Protein AF-A0A2E5VK49-F1 (afdb_monomer)

Nearest PDB structures (foldseek):
  8rxh-assembly1_Sf  TM=2.988E-01  e=4.677E+00  Leishmania major strain Friedlin

Solvent-accessible surface area (backbone atoms only — not comparable to full-atom values): 5159 Å² total; per-residue (Å²): 109,44,82,45,71,47,96,85,68,48,76,43,80,40,54,53,89,78,44,55,75,68,56,37,53,52,58,50,56,73,67,48,72,96,56,63,66,64,63,54,38,46,74,69,53,24,49,72,42,60,50,99,88,66,48,79,78,44,77,44,79,53,80,78,70,76,83,73,82,69,78,77,73,7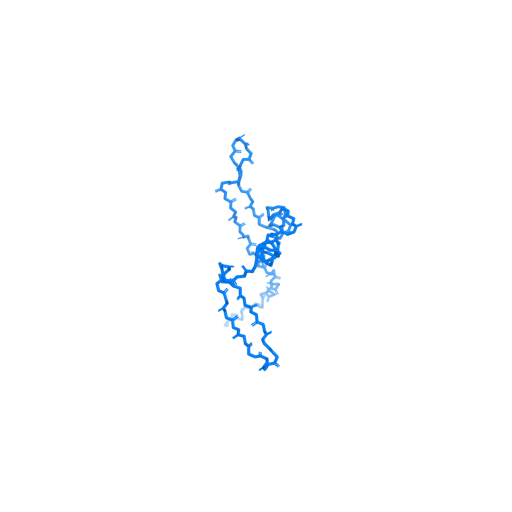8,79,86,77,133

Mean predicted aligned error: 14.66 Å

Structure (mmCIF, N/CA/C/O backbone):
data_AF-A0A2E5VK49-F1
#
_entry.id   AF-A0A2E5VK49-F1
#
loop_
_atom_site.group_PDB
_atom_site.id
_atom_site.type_symbol
_atom_site.label_atom_id
_atom_site.label_alt_id
_atom_site.label_comp_id
_atom_site.label_asym_id
_atom_site.label_entity_id
_atom_site.label_seq_id
_atom_site.pdbx_PDB_ins_code
_atom_site.Cartn_x
_atom_site.Cartn_y
_atom_site.Cartn_z
_atom_site.occupancy
_atom_site.B_iso_or_equiv
_atom_site.auth_seq_id
_atom_site.auth_comp_id
_atom_site.auth_asym_id
_atom_site.auth_atom_id
_atom_site.pdbx_PDB_model_num
ATOM 1 N N . MET A 1 1 ? -0.862 -13.452 -6.094 1.00 81.81 1 MET A N 1
ATOM 2 C CA . MET A 1 1 ? 0.376 -13.793 -6.831 1.00 81.81 1 MET A CA 1
ATOM 3 C C . MET A 1 1 ? 1.554 -13.073 -6.216 1.00 81.81 1 MET A C 1
ATOM 5 O O . MET A 1 1 ? 1.331 -11.965 -5.762 1.00 81.81 1 MET A O 1
ATOM 9 N N . VAL A 1 2 ? 2.755 -13.645 -6.202 1.00 83.50 2 VAL A N 1
ATOM 10 C CA . VAL A 1 2 ? 4.032 -12.955 -5.945 1.00 83.50 2 VAL A CA 1
ATOM 11 C C . VAL A 1 2 ? 4.936 -13.097 -7.161 1.00 83.50 2 VAL A C 1
ATOM 13 O O . VAL A 1 2 ? 4.932 -14.144 -7.803 1.00 83.50 2 VAL A O 1
ATOM 16 N N . THR A 1 3 ? 5.714 -12.064 -7.463 1.00 87.50 3 THR A N 1
ATOM 17 C CA . THR A 1 3 ? 6.694 -12.104 -8.549 1.00 87.50 3 THR A CA 1
ATOM 18 C C . THR A 1 3 ? 8.046 -12.508 -7.978 1.00 87.50 3 THR A C 1
ATOM 20 O O . THR A 1 3 ? 8.579 -11.828 -7.103 1.00 87.50 3 THR A O 1
ATOM 23 N N . LEU A 1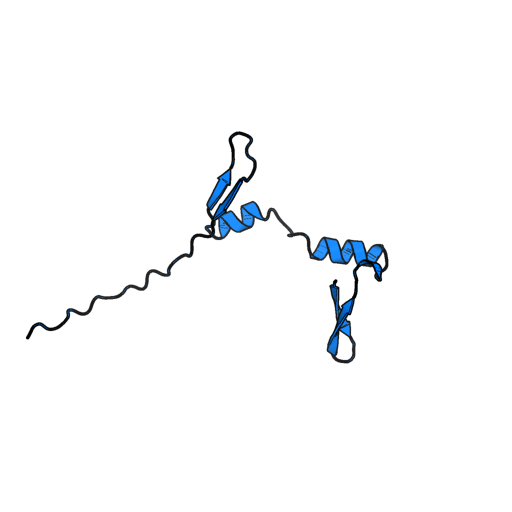 4 ? 8.595 -13.615 -8.467 1.00 82.00 4 LEU A N 1
ATOM 24 C CA . LEU A 1 4 ? 9.929 -14.095 -8.118 1.00 82.00 4 LEU A CA 1
ATOM 25 C C . LEU A 1 4 ? 10.852 -13.934 -9.324 1.00 82.00 4 LEU A C 1
ATOM 27 O O . LEU A 1 4 ? 10.423 -14.113 -10.465 1.00 82.00 4 LEU A O 1
ATOM 31 N N . ARG A 1 5 ? 12.120 -13.608 -9.072 1.00 87.75 5 ARG A N 1
ATOM 32 C CA . ARG A 1 5 ? 13.165 -13.609 -10.098 1.00 87.75 5 ARG A CA 1
ATOM 33 C C . ARG A 1 5 ? 13.943 -14.912 -9.974 1.00 87.75 5 ARG A C 1
ATOM 35 O O . ARG A 1 5 ? 14.471 -15.209 -8.906 1.00 87.75 5 ARG A O 1
ATOM 42 N N . ARG A 1 6 ? 13.952 -15.709 -11.036 1.00 83.06 6 ARG A N 1
ATOM 43 C CA . ARG A 1 6 ? 14.744 -16.940 -11.095 1.00 83.06 6 ARG A CA 1
ATOM 44 C C . ARG A 1 6 ? 16.205 -16.624 -11.422 1.00 83.06 6 ARG A C 1
ATOM 46 O O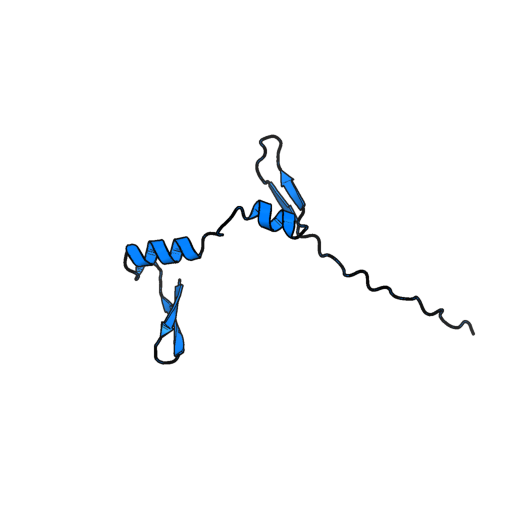 . ARG A 1 6 ? 16.530 -15.506 -11.814 1.00 83.06 6 ARG A O 1
ATOM 53 N N . ALA A 1 7 ? 17.072 -17.624 -11.270 1.00 87.81 7 ALA A N 1
ATOM 54 C CA . ALA A 1 7 ? 18.496 -17.522 -11.589 1.00 87.81 7 ALA A CA 1
ATOM 55 C C . ALA A 1 7 ? 18.760 -17.186 -13.070 1.00 87.81 7 ALA A C 1
ATOM 57 O O . ALA A 1 7 ? 19.738 -16.518 -13.372 1.00 87.81 7 ALA A O 1
ATOM 58 N N . ASP A 1 8 ? 17.850 -17.566 -13.977 1.00 87.75 8 ASP A N 1
ATOM 59 C CA . ASP A 1 8 ? 17.855 -17.185 -15.399 1.00 87.75 8 ASP A CA 1
ATOM 60 C C . ASP A 1 8 ? 17.321 -15.760 -15.648 1.00 87.75 8 ASP A C 1
ATOM 62 O O . ASP A 1 8 ? 16.900 -15.432 -16.752 1.00 87.75 8 ASP A O 1
ATOM 66 N N . GLU A 1 9 ? 17.249 -14.935 -14.601 1.00 85.88 9 GLU A N 1
ATOM 67 C CA . GLU A 1 9 ? 16.725 -13.565 -14.562 1.00 85.88 9 GLU A CA 1
ATOM 68 C C . GLU A 1 9 ? 15.250 -13.379 -14.943 1.00 85.88 9 GLU A C 1
ATOM 70 O O . GLU A 1 9 ? 14.703 -12.284 -14.752 1.00 85.88 9 GLU A O 1
ATOM 75 N N . LYS A 1 10 ? 14.573 -14.432 -15.409 1.00 90.31 10 LYS A N 1
ATOM 76 C CA . LYS A 1 10 ? 13.156 -14.389 -15.766 1.00 90.31 10 LYS A CA 1
ATOM 77 C C . LYS A 1 10 ? 12.289 -14.167 -14.532 1.00 90.31 10 LYS A C 1
ATOM 79 O O . LYS A 1 10 ? 12.507 -14.741 -13.459 1.00 90.31 10 LYS A O 1
ATOM 84 N N . ARG A 1 11 ? 11.267 -13.328 -14.709 1.00 88.81 11 ARG A N 1
ATOM 85 C CA . ARG A 1 11 ? 10.225 -13.088 -13.709 1.00 88.81 11 ARG A CA 1
ATOM 86 C C . ARG A 1 11 ? 9.149 -14.153 -13.843 1.00 88.81 11 ARG A C 1
ATOM 88 O O . ARG A 1 11 ? 8.716 -14.459 -14.949 1.00 88.81 11 ARG A O 1
ATOM 95 N N . VAL A 1 12 ? 8.716 -14.698 -12.716 1.00 88.62 12 VAL A N 1
ATOM 96 C CA . VAL A 1 12 ? 7.667 -15.717 -12.667 1.00 88.62 12 VAL A CA 1
ATOM 97 C C . VAL A 1 12 ? 6.656 -15.323 -11.613 1.00 88.62 12 VAL A C 1
ATOM 99 O O . VAL A 1 12 ? 7.024 -14.920 -10.507 1.00 88.62 12 VAL A O 1
ATOM 102 N N . GLU A 1 13 ? 5.382 -15.446 -11.951 1.00 88.00 13 GLU A N 1
ATOM 103 C CA . GLU A 1 13 ? 4.296 -15.209 -11.014 1.00 88.00 13 GLU A CA 1
ATOM 104 C C . GLU A 1 13 ? 3.897 -16.517 -10.346 1.00 88.00 13 GLU A C 1
ATOM 106 O O . GLU A 1 13 ? 3.519 -17.489 -10.998 1.00 88.00 13 GLU A O 1
ATOM 111 N N . VAL A 1 14 ? 3.990 -16.547 -9.020 1.00 85.50 14 VAL A N 1
ATOM 112 C CA . VAL A 1 14 ? 3.646 -17.721 -8.224 1.00 85.50 14 VAL A CA 1
ATOM 113 C C . VAL A 1 14 ? 2.425 -17.401 -7.360 1.00 85.50 14 VAL A C 1
ATOM 115 O O . VAL A 1 14 ? 2.402 -16.378 -6.664 1.00 85.50 14 VAL A O 1
ATOM 118 N N . PRO A 1 15 ? 1.380 -18.247 -7.366 1.00 87.00 15 PRO A N 1
ATOM 119 C CA . PRO A 1 15 ? 0.276 -18.123 -6.423 1.00 87.00 15 PRO A CA 1
ATOM 120 C C . PRO A 1 15 ? 0.775 -18.191 -4.979 1.00 87.00 15 PRO A C 1
ATOM 122 O O . PRO A 1 15 ? 1.562 -19.069 -4.636 1.00 87.00 15 PRO A O 1
ATOM 125 N N . LEU A 1 16 ? 0.276 -17.306 -4.107 1.00 83.31 16 LEU A N 1
ATOM 126 C CA . LEU A 1 16 ? 0.649 -17.298 -2.683 1.00 83.31 16 LEU A CA 1
ATOM 127 C C . LEU A 1 16 ? 0.374 -18.658 -2.022 1.00 83.31 16 LEU A C 1
ATOM 129 O O . LEU A 1 16 ? 1.192 -19.127 -1.241 1.00 83.31 16 LEU A O 1
ATOM 133 N N . ALA A 1 17 ? -0.718 -19.328 -2.410 1.00 84.94 17 ALA A N 1
ATOM 134 C CA . ALA A 1 17 ? -1.091 -20.656 -1.921 1.00 84.94 17 ALA A CA 1
ATOM 135 C C . ALA A 1 17 ? -0.033 -21.745 -2.189 1.00 84.94 17 ALA A C 1
ATOM 137 O O . ALA A 1 17 ? -0.006 -22.747 -1.485 1.00 84.94 17 ALA A O 1
ATOM 138 N N . ARG A 1 18 ? 0.848 -21.547 -3.182 1.00 87.06 18 ARG A N 1
ATOM 139 C CA . ARG A 1 18 ? 1.948 -22.472 -3.502 1.00 87.06 18 ARG A CA 1
ATOM 140 C C . ARG A 1 18 ? 3.218 -22.226 -2.681 1.00 87.06 18 ARG A C 1
ATOM 142 O O . ARG A 1 18 ? 4.152 -23.014 -2.776 1.00 87.06 18 ARG A O 1
ATOM 149 N N . LEU A 1 19 ? 3.279 -21.148 -1.899 1.00 83.50 19 LEU A N 1
ATOM 150 C CA . LEU A 1 19 ? 4.393 -20.875 -0.990 1.00 83.50 19 LEU A CA 1
ATOM 151 C C . LEU A 1 19 ? 4.211 -21.615 0.341 1.00 83.50 19 LEU A C 1
ATOM 153 O O . LEU A 1 19 ? 3.087 -21.871 0.768 1.00 83.50 19 LEU A O 1
ATOM 157 N N . SER A 1 20 ? 5.314 -21.884 1.043 1.00 87.19 20 SER A N 1
ATOM 158 C CA . SER A 1 20 ? 5.272 -22.362 2.430 1.00 87.19 20 SER A CA 1
ATOM 159 C C . SER A 1 20 ? 4.629 -21.319 3.354 1.00 87.19 20 SER A C 1
ATOM 161 O O . SER A 1 20 ? 4.705 -20.118 3.094 1.00 87.19 20 SER A O 1
ATOM 163 N N . LYS A 1 21 ? 4.031 -21.745 4.475 1.00 85.56 21 LYS A N 1
ATOM 164 C CA . LYS A 1 21 ? 3.361 -20.828 5.421 1.00 85.56 21 LYS A CA 1
ATOM 165 C C . LYS A 1 21 ? 4.274 -19.701 5.936 1.00 85.56 21 LYS A C 1
ATOM 167 O O . LYS A 1 21 ? 3.797 -18.586 6.134 1.00 85.56 21 LYS A O 1
ATOM 172 N N . GLY A 1 22 ? 5.569 -19.968 6.131 1.00 83.38 22 GLY A N 1
ATOM 173 C CA . GLY A 1 22 ? 6.555 -18.946 6.511 1.00 83.38 22 GLY A CA 1
ATOM 174 C C . GLY A 1 22 ? 6.734 -17.888 5.4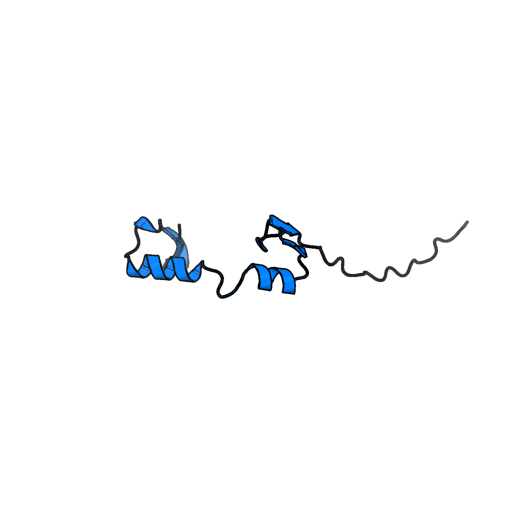20 1.00 83.38 22 GLY A C 1
ATOM 175 O O . GLY A 1 22 ? 6.562 -16.697 5.671 1.00 83.38 22 GLY A O 1
ATOM 176 N N . ASN A 1 23 ? 6.940 -18.334 4.180 1.00 83.31 23 ASN A N 1
ATOM 177 C CA . ASN A 1 23 ? 7.131 -17.448 3.032 1.00 83.31 23 ASN A CA 1
ATOM 178 C C . ASN A 1 23 ? 5.844 -16.694 2.659 1.00 83.31 23 ASN A C 1
ATOM 180 O O . ASN A 1 23 ? 5.909 -15.570 2.170 1.00 83.31 23 ASN A O 1
ATOM 184 N N . GLN A 1 24 ? 4.666 -17.277 2.910 1.00 84.06 24 GLN A N 1
ATOM 185 C CA . GLN A 1 24 ? 3.379 -16.590 2.760 1.00 84.06 24 GLN A CA 1
ATOM 186 C C . GLN A 1 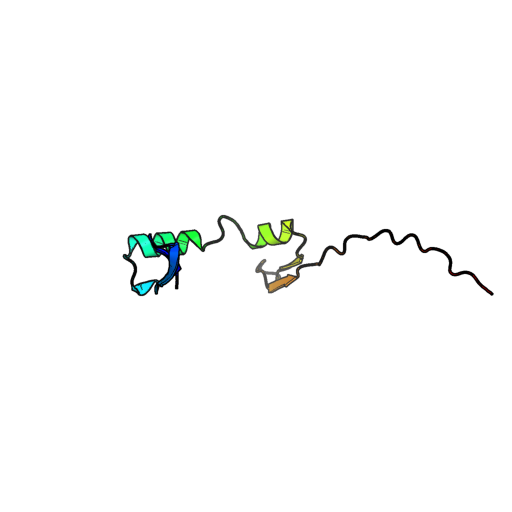24 ? 3.266 -15.402 3.716 1.00 84.06 24 GLN A C 1
ATOM 188 O O . GLN A 1 24 ? 2.931 -14.303 3.277 1.00 84.06 24 GLN A O 1
ATOM 193 N N . LYS A 1 25 ? 3.564 -15.606 5.007 1.00 82.44 25 LYS A N 1
ATOM 194 C CA . LYS A 1 25 ? 3.535 -14.533 6.011 1.00 82.44 25 LYS A CA 1
ATOM 195 C C . LYS A 1 25 ? 4.513 -13.421 5.659 1.00 82.44 25 LYS A C 1
ATOM 197 O O . LYS A 1 25 ? 4.142 -12.256 5.710 1.00 82.44 25 LYS A O 1
ATOM 202 N N . GLU A 1 26 ? 5.724 -13.775 5.243 1.00 82.88 26 GLU A N 1
ATOM 203 C CA . GLU A 1 26 ? 6.728 -12.791 4.843 1.00 82.88 26 GLU A CA 1
ATOM 204 C C . GLU A 1 26 ? 6.304 -12.012 3.587 1.00 82.88 26 GLU A C 1
ATOM 206 O O . GLU A 1 26 ? 6.395 -10.785 3.546 1.00 82.88 26 GLU A O 1
ATOM 211 N N . ALA A 1 27 ? 5.770 -12.701 2.575 1.00 82.12 27 ALA A N 1
ATOM 212 C CA . ALA A 1 27 ? 5.256 -12.062 1.368 1.00 82.12 27 ALA A CA 1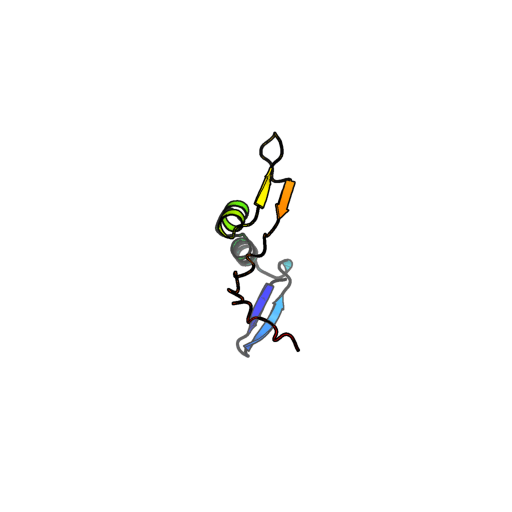
ATOM 213 C C . ALA A 1 27 ? 4.075 -11.121 1.653 1.00 82.12 27 ALA A C 1
ATOM 215 O O . ALA A 1 27 ? 3.949 -10.084 1.000 1.00 82.12 27 ALA A O 1
ATOM 216 N N . LEU A 1 28 ? 3.216 -11.466 2.614 1.00 81.38 28 LEU A N 1
ATOM 217 C CA . LEU A 1 28 ? 2.116 -10.613 3.064 1.00 81.38 28 LEU A CA 1
ATOM 218 C C . LEU A 1 28 ? 2.624 -9.416 3.876 1.00 81.38 28 LEU A C 1
ATOM 220 O O . LEU A 1 28 ? 2.209 -8.293 3.608 1.00 81.38 28 LEU A O 1
ATOM 224 N N . ALA A 1 29 ? 3.570 -9.625 4.792 1.00 78.88 29 ALA A N 1
ATOM 225 C CA . ALA A 1 29 ? 4.184 -8.552 5.574 1.00 78.88 29 ALA A CA 1
ATOM 226 C C . ALA A 1 29 ? 4.887 -7.519 4.678 1.00 78.88 29 ALA A C 1
ATOM 228 O O . ALA A 1 29 ? 4.773 -6.321 4.906 1.00 78.88 29 ALA A O 1
ATOM 229 N N . ARG A 1 30 ? 5.546 -7.961 3.597 1.00 76.19 30 ARG A N 1
ATOM 230 C CA . ARG A 1 30 ? 6.163 -7.067 2.598 1.00 76.19 30 ARG A CA 1
ATOM 231 C C . ARG A 1 30 ? 5.151 -6.224 1.811 1.00 76.19 30 ARG A C 1
ATOM 233 O O . ARG A 1 30 ? 5.541 -5.213 1.237 1.00 76.19 30 ARG A O 1
ATOM 240 N N . ARG A 1 31 ? 3.886 -6.650 1.735 1.00 73.62 31 ARG A N 1
ATOM 241 C CA . ARG A 1 31 ? 2.801 -5.910 1.062 1.00 73.62 31 ARG A CA 1
ATOM 242 C C . ARG A 1 31 ? 2.089 -4.938 1.980 1.00 73.62 31 ARG A C 1
ATOM 244 O O . ARG A 1 31 ? 1.452 -4.016 1.480 1.00 73.62 31 ARG A O 1
ATOM 251 N N . GLN A 1 32 ? 2.147 -5.169 3.287 1.00 73.50 32 GLN A N 1
ATOM 252 C CA . GLN A 1 32 ? 1.568 -4.233 4.228 1.00 73.50 32 GLN A CA 1
ATOM 253 C C . GLN A 1 32 ? 2.386 -2.938 4.206 1.00 73.50 32 GLN A C 1
ATOM 255 O O . GLN A 1 32 ? 3.621 -2.986 4.245 1.00 73.50 32 GLN A O 1
ATOM 260 N N . PRO A 1 33 ? 1.725 -1.775 4.111 1.00 69.25 33 PRO A N 1
ATOM 261 C CA . PRO A 1 33 ? 2.414 -0.509 4.265 1.00 69.25 33 PRO A CA 1
ATOM 262 C C . PRO A 1 33 ? 3.090 -0.479 5.643 1.00 69.25 33 PRO A C 1
ATOM 264 O O . PRO A 1 33 ? 2.482 -0.812 6.656 1.00 69.25 33 PRO A O 1
ATOM 267 N N . LYS A 1 34 ? 4.374 -0.100 5.674 1.00 72.62 34 LYS A N 1
ATOM 268 C CA . LYS A 1 34 ? 5.214 -0.092 6.891 1.00 72.62 34 LYS A CA 1
ATOM 269 C C . LYS A 1 34 ? 4.817 0.981 7.920 1.00 72.62 34 LYS A C 1
ATOM 271 O O . LYS A 1 34 ? 5.495 1.136 8.929 1.00 72.62 34 LYS A O 1
ATOM 276 N N . GLY A 1 35 ? 3.766 1.746 7.652 1.00 73.62 35 GLY A N 1
ATOM 277 C CA . GLY A 1 35 ? 3.264 2.829 8.487 1.00 73.62 35 GLY A CA 1
ATOM 278 C C . GLY A 1 35 ? 1.820 3.147 8.122 1.00 73.62 35 GLY A C 1
ATOM 279 O O . GLY A 1 35 ? 1.268 2.527 7.212 1.00 73.62 35 GLY A O 1
ATOM 280 N N . ASP A 1 36 ? 1.222 4.107 8.825 1.00 81.12 36 ASP A N 1
ATOM 281 C CA . ASP A 1 36 ? -0.158 4.513 8.569 1.00 81.12 36 ASP A CA 1
ATOM 282 C C . ASP A 1 36 ? -0.284 5.089 7.141 1.00 81.12 36 ASP A C 1
ATOM 284 O O . ASP A 1 36 ? 0.295 6.145 6.846 1.00 81.12 36 ASP A O 1
ATOM 288 N N . PRO A 1 37 ? -1.004 4.401 6.232 1.00 77.62 37 PRO A N 1
ATOM 289 C CA . PRO A 1 37 ? -1.166 4.859 4.859 1.00 77.62 37 PRO A CA 1
ATOM 290 C C . PRO A 1 37 ? -1.876 6.214 4.792 1.00 77.62 37 PRO A C 1
ATOM 292 O O . PRO A 1 37 ? -1.590 6.995 3.889 1.00 77.62 37 PRO A O 1
ATOM 295 N N . ILE A 1 38 ? -2.747 6.532 5.753 1.00 82.44 38 ILE A N 1
ATOM 296 C CA . ILE A 1 38 ? -3.470 7.805 5.808 1.00 82.44 38 ILE A CA 1
ATOM 297 C C . ILE A 1 38 ? -2.511 8.936 6.163 1.00 82.44 38 ILE A C 1
ATOM 299 O O . ILE A 1 38 ? -2.455 9.930 5.443 1.00 82.44 38 ILE A O 1
ATOM 303 N N . ALA A 1 39 ? -1.680 8.749 7.188 1.00 80.50 39 ALA A N 1
ATOM 304 C CA . ALA A 1 39 ? -0.652 9.723 7.549 1.00 80.50 39 ALA A CA 1
ATOM 305 C C . ALA A 1 39 ? 0.365 9.943 6.412 1.00 80.50 39 ALA A C 1
ATOM 307 O O . ALA A 1 39 ? 0.855 11.055 6.205 1.00 80.50 39 ALA A O 1
ATOM 308 N N . ALA A 1 40 ? 0.691 8.893 5.649 1.00 80.25 40 ALA A N 1
ATOM 309 C CA . ALA A 1 40 ? 1.538 9.019 4.465 1.00 80.25 40 ALA A CA 1
ATOM 310 C C . ALA A 1 40 ? 0.863 9.862 3.369 1.00 80.25 40 ALA A C 1
ATOM 312 O O . ALA A 1 40 ? 1.509 10.727 2.779 1.00 80.25 40 ALA A O 1
ATOM 313 N N . LEU A 1 41 ? -0.435 9.659 3.134 1.00 81.81 41 LEU A N 1
ATOM 314 C CA . LEU A 1 41 ? -1.216 10.426 2.164 1.00 81.81 41 LEU A CA 1
ATOM 315 C C . LEU A 1 41 ? -1.362 11.899 2.583 1.00 81.81 41 LEU A C 1
ATOM 317 O O . LEU A 1 41 ? -1.148 12.786 1.755 1.00 81.81 41 LEU A O 1
ATOM 321 N N . GLU A 1 42 ? -1.617 12.180 3.862 1.00 81.12 42 GLU A N 1
ATOM 322 C CA . GLU A 1 42 ? -1.658 13.550 4.400 1.00 81.12 42 GLU A CA 1
ATOM 323 C C . GLU A 1 42 ? -0.326 14.286 4.175 1.00 81.12 42 GLU A C 1
ATOM 325 O O . GLU A 1 42 ? -0.322 15.427 3.714 1.00 81.12 42 GLU A O 1
ATOM 330 N N . LYS A 1 43 ? 0.818 13.615 4.388 1.00 81.81 43 LYS A N 1
ATOM 331 C CA . LYS A 1 43 ? 2.154 14.181 4.104 1.00 81.81 43 LYS A CA 1
ATOM 332 C C . LYS A 1 43 ? 2.378 14.508 2.629 1.00 81.81 43 LYS A C 1
ATOM 334 O O . LYS A 1 43 ? 3.113 15.44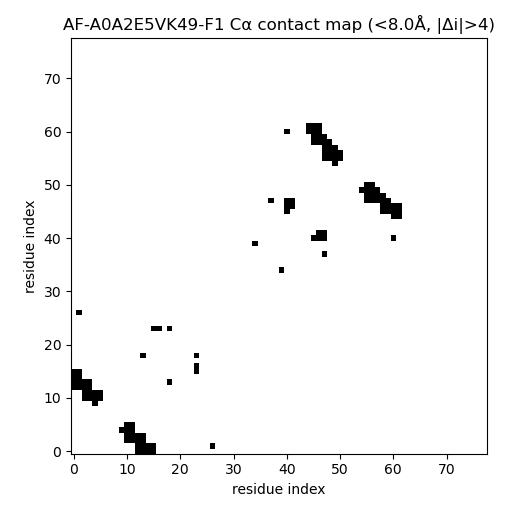1 2.325 1.00 81.81 43 LYS A O 1
ATOM 339 N N . THR A 1 44 ? 1.761 13.758 1.716 1.00 77.69 44 THR A N 1
ATOM 340 C CA . THR A 1 44 ? 1.832 14.036 0.270 1.00 77.69 44 THR A CA 1
ATOM 341 C C . THR A 1 44 ? 0.901 15.165 -0.183 1.00 77.69 44 THR A C 1
ATOM 343 O O . THR A 1 44 ? 0.854 15.471 -1.370 1.00 77.69 44 THR A O 1
ATOM 346 N N . GLY A 1 45 ? 0.160 15.793 0.738 1.00 75.94 45 GLY A N 1
ATOM 347 C CA . GLY A 1 45 ? -0.802 16.850 0.421 1.00 75.94 45 GLY A CA 1
ATOM 348 C C . GLY A 1 45 ? -2.177 16.328 -0.002 1.00 75.94 45 GLY A C 1
ATOM 349 O O . GLY A 1 45 ? -3.004 17.096 -0.497 1.00 75.94 45 GLY A O 1
ATOM 350 N N . ALA A 1 46 ? -2.455 15.034 0.191 1.00 84.75 46 ALA A N 1
ATOM 351 C CA . ALA A 1 46 ? -3.798 14.510 0.003 1.00 84.75 46 ALA A CA 1
ATOM 352 C C . ALA A 1 46 ? -4.715 15.010 1.129 1.00 84.75 46 ALA A C 1
ATOM 354 O O . ALA A 1 46 ? -4.353 14.997 2.305 1.00 84.75 46 ALA A O 1
ATOM 355 N N . ARG A 1 47 ? -5.936 15.417 0.776 1.00 85.50 47 ARG A N 1
ATOM 356 C CA . ARG A 1 47 ? -6.984 15.708 1.757 1.00 85.50 47 ARG A CA 1
ATOM 357 C C . ARG A 1 47 ? -7.702 14.425 2.140 1.00 85.50 47 ARG A C 1
ATOM 359 O O . ARG A 1 47 ? -8.260 13.747 1.278 1.00 85.50 47 ARG A O 1
ATOM 366 N N . VAL A 1 48 ? -7.731 14.142 3.434 1.00 86.69 48 VAL A N 1
ATOM 367 C CA . VAL A 1 48 ? -8.461 13.019 4.025 1.00 86.69 48 VAL A CA 1
ATOM 3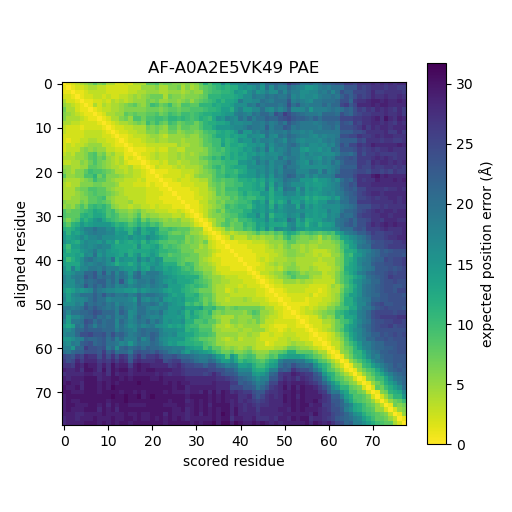68 C C . VAL A 1 48 ? -9.769 13.551 4.606 1.00 86.69 48 VAL A C 1
ATOM 370 O O . VAL A 1 48 ? -9.762 14.479 5.409 1.00 86.69 48 VAL A O 1
ATOM 373 N N . GLN A 1 49 ? -10.896 12.990 4.178 1.00 88.00 49 GLN A N 1
ATOM 374 C CA . GLN A 1 49 ? -12.205 13.249 4.772 1.00 88.00 49 GLN A CA 1
ATOM 375 C C . GLN A 1 49 ? -12.486 12.194 5.838 1.00 88.00 49 GLN A C 1
ATOM 377 O O . GLN A 1 49 ? -12.352 10.995 5.575 1.00 88.00 49 GLN A O 1
ATOM 382 N N . ARG A 1 50 ? -12.886 12.649 7.027 1.00 91.50 50 ARG A N 1
ATOM 383 C CA . ARG A 1 50 ? -13.283 11.800 8.153 1.00 91.50 50 ARG A CA 1
ATOM 384 C C . ARG A 1 50 ? -14.748 12.056 8.518 1.00 91.50 50 ARG A C 1
ATOM 386 O O . ARG A 1 50 ? -15.207 13.187 8.367 1.00 91.50 50 ARG A O 1
ATOM 393 N N . ASN A 1 51 ? -15.467 11.026 8.958 1.00 91.19 51 ASN A N 1
ATOM 394 C CA . ASN A 1 51 ? -16.809 11.172 9.536 1.00 91.19 51 ASN A CA 1
ATOM 395 C C . ASN A 1 51 ? -16.739 11.614 11.013 1.00 91.19 51 ASN A C 1
ATOM 397 O O . ASN A 1 51 ? -15.655 11.807 11.567 1.00 91.19 51 ASN A O 1
ATOM 401 N N . GLU A 1 52 ? -17.898 11.776 11.654 1.00 88.75 52 GLU A N 1
ATOM 402 C CA . GLU A 1 52 ? -18.013 12.201 13.060 1.00 88.75 52 GLU A CA 1
ATOM 403 C C . GLU A 1 52 ? -17.401 11.191 14.045 1.00 88.75 52 GLU A C 1
ATOM 405 O O . GLU A 1 52 ? -16.971 11.559 15.135 1.00 88.75 52 GLU A O 1
ATOM 410 N N . GLN A 1 53 ? -17.308 9.924 13.642 1.00 89.19 53 GLN A N 1
ATOM 411 C CA . GLN A 1 53 ? -16.687 8.832 14.388 1.00 89.19 53 GLN A CA 1
ATOM 412 C C . GLN A 1 53 ? -15.159 8.773 14.192 1.00 89.19 53 GLN A C 1
ATOM 414 O O . GLN A 1 53 ? -14.488 7.948 14.809 1.00 89.19 53 GLN A O 1
ATOM 419 N N . GLY A 1 54 ? -14.593 9.646 13.349 1.00 82.94 54 GLY A N 1
ATOM 420 C CA . GLY A 1 54 ? -13.161 9.702 13.047 1.00 82.94 54 GLY A CA 1
ATOM 421 C C . GLY A 1 54 ? -12.689 8.706 11.983 1.00 82.94 54 GLY A C 1
ATOM 422 O O . GLY A 1 54 ? -11.489 8.628 11.714 1.00 82.94 54 GLY A O 1
ATOM 423 N N . GLU A 1 55 ? -13.597 7.971 11.342 1.00 84.44 55 GLU A N 1
ATOM 424 C CA . GLU A 1 55 ? -13.276 7.019 10.280 1.00 84.44 55 GLU A CA 1
ATOM 425 C C . GLU A 1 55 ? -13.042 7.737 8.950 1.00 84.44 55 GLU A C 1
ATOM 427 O O . GLU A 1 55 ? -13.730 8.699 8.604 1.00 84.44 55 GLU A O 1
ATOM 432 N N . VAL A 1 56 ? -12.075 7.251 8.171 1.00 84.75 56 VAL A N 1
ATOM 433 C CA . VAL A 1 56 ? -11.756 7.819 6.859 1.00 84.75 56 VAL A CA 1
ATOM 434 C C . VAL A 1 56 ? -12.809 7.397 5.837 1.00 84.75 56 VAL A C 1
ATOM 436 O O . VAL A 1 56 ? -12.885 6.231 5.461 1.00 84.75 56 VAL A O 1
ATOM 439 N N . VAL A 1 57 ? -13.575 8.369 5.345 1.00 88.44 57 VAL A N 1
ATOM 440 C CA . VAL A 1 57 ? -14.638 8.172 4.344 1.00 88.44 57 VAL A CA 1
ATOM 441 C C . VAL A 1 57 ? -14.223 8.598 2.936 1.00 88.44 57 VAL A C 1
ATOM 443 O O . VAL A 1 57 ? -14.904 8.284 1.963 1.00 88.44 57 VAL A O 1
ATOM 446 N N . GLY A 1 58 ? -13.086 9.284 2.794 1.00 85.50 58 GLY A N 1
ATOM 447 C CA . GLY A 1 58 ? -12.557 9.652 1.485 1.00 85.50 58 GLY A CA 1
ATOM 448 C C . GLY A 1 58 ? -11.120 10.154 1.529 1.00 85.50 58 GLY A C 1
ATOM 449 O O . GLY A 1 58 ? -10.681 10.755 2.506 1.00 85.50 58 GLY A O 1
ATOM 450 N N . VAL A 1 59 ? -10.388 9.940 0.436 1.00 85.62 59 VAL A N 1
ATOM 451 C CA . VAL A 1 59 ? -9.049 10.500 0.217 1.00 85.62 59 VAL A CA 1
ATOM 452 C C . VAL A 1 59 ? -9.030 11.163 -1.152 1.00 85.62 59 VAL A C 1
ATOM 454 O O . VAL A 1 59 ? -9.342 10.529 -2.159 1.00 85.62 59 VAL A O 1
ATOM 457 N N . ARG A 1 60 ? -8.637 12.436 -1.202 1.00 84.12 60 ARG A N 1
ATOM 458 C CA . ARG A 1 60 ? -8.470 13.188 -2.445 1.00 84.12 60 ARG A CA 1
ATOM 459 C C . ARG A 1 60 ? -7.033 13.670 -2.575 1.00 84.12 60 ARG A C 1
ATOM 461 O O . ARG A 1 60 ? -6.605 14.552 -1.835 1.00 84.12 60 ARG A O 1
ATOM 468 N N . LEU A 1 61 ? -6.307 13.116 -3.541 1.00 78.62 61 LEU A N 1
ATOM 469 C CA . LEU A 1 61 ? -5.015 13.650 -3.967 1.00 78.62 61 LEU A CA 1
ATOM 470 C C . LEU A 1 61 ? -5.252 15.011 -4.624 1.00 78.62 61 LEU A C 1
ATOM 472 O O . LEU A 1 61 ? -5.999 15.108 -5.599 1.00 78.62 61 LEU A O 1
ATOM 476 N N . ILE A 1 62 ? -4.655 16.061 -4.067 1.00 74.19 62 ILE A N 1
ATOM 477 C CA . ILE A 1 62 ? -4.625 17.368 -4.714 1.00 74.19 62 ILE A CA 1
ATOM 478 C C . ILE A 1 62 ? -3.360 17.369 -5.566 1.00 74.19 62 ILE A C 1
ATOM 480 O O . ILE A 1 62 ? -2.272 17.334 -4.991 1.00 74.19 62 ILE A O 1
ATOM 484 N N . PRO A 1 63 ? -3.456 17.366 -6.906 1.00 64.69 63 PRO A N 1
ATOM 485 C CA . PRO A 1 63 ? -2.279 17.585 -7.722 1.00 64.69 63 PRO A CA 1
ATOM 486 C C . PRO A 1 63 ? -1.724 18.963 -7.361 1.00 64.69 63 PRO A C 1
ATOM 488 O O . PRO A 1 63 ? -2.383 19.983 -7.569 1.00 64.69 63 PRO A O 1
ATOM 491 N N . THR A 1 64 ? -0.524 18.995 -6.788 1.00 58.22 64 THR A N 1
ATOM 492 C CA . THR A 1 64 ? 0.301 20.196 -6.773 1.00 58.22 64 THR A CA 1
ATOM 493 C C . THR A 1 64 ? 0.613 20.502 -8.226 1.00 58.22 64 THR A C 1
ATOM 495 O O . THR A 1 64 ? 1.519 19.926 -8.821 1.00 58.22 64 THR A O 1
ATOM 498 N N . VAL A 1 65 ? -0.190 21.370 -8.839 1.00 57.97 65 VAL A N 1
ATOM 499 C CA . VAL A 1 65 ? 0.225 22.034 -10.069 1.00 57.97 65 VAL A CA 1
ATOM 500 C C . VAL A 1 65 ? 1.502 22.779 -9.676 1.00 57.97 65 VAL A C 1
ATOM 502 O O . VAL A 1 65 ? 1.427 23.608 -8.763 1.00 57.97 65 VAL A O 1
ATOM 505 N N . PRO A 1 66 ? 2.684 22.475 -10.244 1.00 46.09 66 PRO A N 1
ATOM 506 C CA . PRO A 1 66 ? 3.797 23.388 -10.079 1.00 46.09 66 PRO A CA 1
ATOM 507 C C . PRO A 1 66 ? 3.297 24.725 -10.617 1.00 46.09 66 PRO A C 1
ATOM 509 O O . PRO A 1 66 ? 2.769 24.784 -11.728 1.00 46.09 66 PRO A O 1
ATOM 512 N N . ALA A 1 67 ? 3.373 25.776 -9.806 1.00 51.16 67 ALA A N 1
ATOM 513 C CA . ALA A 1 67 ? 3.154 27.120 -10.299 1.00 51.16 67 ALA A CA 1
ATOM 514 C C . ALA A 1 67 ? 4.257 27.384 -11.330 1.00 51.16 67 ALA A C 1
ATOM 516 O O . ALA A 1 67 ? 5.361 27.789 -10.989 1.00 51.16 67 ALA A O 1
ATOM 517 N N . THR A 1 68 ? 4.003 27.055 -12.594 1.00 43.56 68 THR A N 1
ATOM 518 C CA . THR A 1 68 ? 4.763 27.619 -13.697 1.00 43.56 68 THR A CA 1
ATOM 519 C C . THR A 1 68 ? 4.424 29.096 -13.683 1.00 43.56 68 THR A C 1
ATOM 521 O O . THR A 1 68 ? 3.339 29.482 -14.126 1.00 43.56 68 THR A O 1
ATOM 524 N N . ASP A 1 69 ? 5.338 29.892 -13.125 1.00 46.09 69 ASP A N 1
ATOM 525 C CA . ASP A 1 69 ? 5.503 31.314 -13.403 1.00 46.09 69 ASP A CA 1
ATOM 526 C C . ASP A 1 69 ? 5.508 31.495 -14.921 1.00 46.09 69 ASP A C 1
ATOM 528 O O . ASP A 1 69 ? 6.538 31.484 -15.595 1.00 46.09 69 ASP A O 1
ATOM 532 N N . THR A 1 70 ? 4.316 31.603 -15.493 1.00 46.34 70 THR A N 1
ATOM 533 C CA . THR A 1 70 ? 4.162 32.052 -16.861 1.00 46.34 70 THR A CA 1
ATOM 534 C C . THR A 1 70 ? 4.206 33.558 -16.735 1.00 46.34 70 THR A C 1
ATOM 536 O O . THR A 1 70 ? 3.199 34.207 -16.464 1.00 46.34 70 THR A O 1
ATOM 539 N N . THR A 1 71 ? 5.417 34.106 -16.851 1.00 46.91 71 THR A N 1
ATOM 540 C CA . THR A 1 71 ? 5.597 35.489 -17.283 1.00 46.91 71 THR A CA 1
ATOM 541 C C . THR A 1 71 ? 4.782 35.625 -18.563 1.00 46.91 71 THR A C 1
ATOM 543 O O . THR A 1 71 ? 5.188 35.142 -19.619 1.00 46.91 71 THR A O 1
ATOM 546 N N . SER A 1 72 ? 3.577 36.186 -18.444 1.00 44.19 72 SER A N 1
ATOM 547 C CA . SER A 1 72 ? 2.755 36.575 -19.581 1.00 44.19 72 SER A CA 1
ATOM 548 C C . SER A 1 72 ? 3.539 37.624 -20.350 1.00 44.19 72 SER A C 1
ATOM 550 O O . SER A 1 72 ? 3.529 38.805 -20.008 1.00 44.19 72 SER A O 1
ATOM 552 N N . GLY A 1 73 ? 4.257 37.172 -21.376 1.00 43.94 73 GLY A N 1
ATOM 553 C CA . GLY A 1 73 ? 4.683 38.029 -22.463 1.00 43.94 73 GLY A CA 1
ATOM 554 C C . GLY A 1 73 ? 3.437 38.681 -23.047 1.00 43.94 73 GLY A C 1
ATOM 555 O O . GLY A 1 73 ? 2.511 37.994 -23.480 1.00 43.94 73 GLY A O 1
ATOM 556 N N . SER A 1 74 ? 3.406 40.008 -22.992 1.00 47.56 74 SER A N 1
ATOM 557 C CA . SER A 1 74 ? 2.406 40.837 -23.651 1.00 47.56 74 SER A CA 1
ATOM 558 C C . SER A 1 74 ? 2.219 40.384 -25.103 1.00 47.56 74 SER A C 1
ATOM 560 O O . SER A 1 74 ? 3.207 40.331 -25.841 1.00 47.56 74 SER A O 1
ATOM 562 N N . PRO A 1 75 ? 0.994 40.086 -25.563 1.00 46.22 75 PRO A N 1
ATOM 563 C CA . PRO A 1 75 ? 0.750 39.984 -26.988 1.00 46.22 75 PRO A CA 1
ATOM 564 C C . PRO A 1 75 ? 0.833 41.389 -27.597 1.00 46.22 75 PRO A C 1
ATOM 566 O O . PRO A 1 75 ? 0.165 42.324 -27.150 1.00 46.22 75 PRO A O 1
ATOM 569 N N . ALA A 1 76 ? 1.691 41.527 -28.607 1.00 45.19 76 ALA A N 1
ATOM 570 C CA . ALA A 1 76 ? 1.753 42.695 -29.470 1.00 45.19 76 ALA A CA 1
ATOM 571 C C . ALA A 1 76 ? 0.353 43.005 -30.026 1.00 45.19 76 ALA A C 1
ATOM 573 O O . ALA A 1 76 ? -0.316 42.127 -30.572 1.00 45.19 76 ALA A O 1
ATOM 574 N N . THR A 1 77 ? -0.082 44.252 -29.868 1.00 45.28 77 THR A N 1
ATOM 575 C CA . THR A 1 77 ? -1.243 44.802 -30.572 1.00 45.28 77 THR A CA 1
ATOM 576 C C . THR A 1 77 ? -0.721 45.514 -31.819 1.00 45.28 77 THR A C 1
ATOM 578 O O . THR A 1 77 ? 0.179 46.341 -31.696 1.00 45.28 77 THR A O 1
ATOM 581 N N . ILE A 1 78 ? -1.246 45.070 -32.968 1.00 48.66 78 ILE A N 1
ATOM 582 C CA . ILE A 1 78 ? -1.293 45.671 -34.320 1.00 48.66 78 ILE A CA 1
ATOM 583 C C . ILE A 1 78 ? -0.817 47.118 -34.463 1.00 48.66 78 ILE A C 1
ATOM 585 O O . ILE A 1 78 ? -1.335 47.988 -33.731 1.00 48.66 78 ILE A O 1
#

Sequence (78 aa):
MVTLRRADEKRVEVPLARLSKGNQKEALARRQPKGDPIAALEKTGARVQRNEQGEVVGVRLIPTVPATDTTSGSPATI

Radius 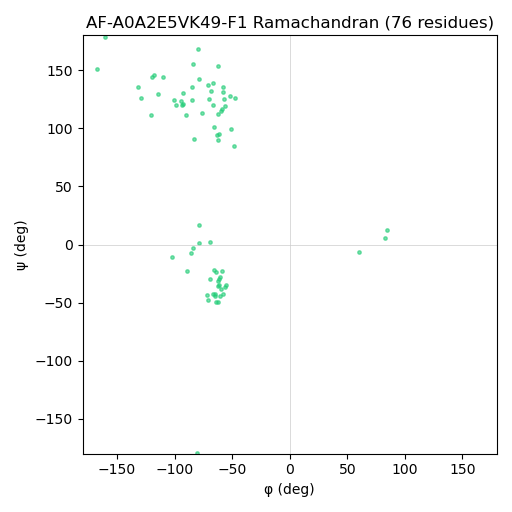of gyration: 23.27 Å; Cα contacts (8 Å, |Δi|>4): 59; chains: 1; bounding box: 36×68×49 Å

pLDDT: mean 76.16, std 14.77, range [43.56, 91.5]

Foldseek 3Di:
DDWDQDPVRDTDDDDLVPDDPVVSVVRVVVVDDPDDVVVVLVVQVWDFDADPVRHTPDIGDDPPPPPPPPPPDDDDDD

Secondary structure (DSSP, 8-state):
-EEEE-TTS-EEEE-GGGS-HHHHHHHHHTTS-SS-HHHHHHHTTPEEEE-TTS-EEEEE------------PPPPP-